Protein AF-A0A382R327-F1 (afdb_monomer)

Structure (mmCIF, N/CA/C/O backbone):
data_AF-A0A382R327-F1
#
_entry.id   AF-A0A382R327-F1
#
loop_
_atom_site.group_PDB
_atom_site.id
_atom_site.type_symbol
_atom_site.label_atom_id
_atom_site.label_alt_id
_atom_site.label_comp_id
_atom_site.label_asym_id
_atom_site.label_entity_id
_atom_site.label_seq_id
_atom_site.pdbx_PDB_ins_code
_atom_site.Cartn_x
_atom_site.Cartn_y
_atom_site.Cartn_z
_atom_site.occupancy
_atom_site.B_iso_or_equiv
_atom_site.auth_seq_id
_atom_site.auth_comp_id
_atom_site.auth_asym_id
_atom_site.auth_atom_id
_atom_site.pdbx_PDB_model_num
ATOM 1 N N . MET A 1 1 ? -14.453 21.446 19.925 1.00 55.72 1 MET A N 1
ATOM 2 C CA . MET A 1 1 ? -13.028 21.681 19.578 1.00 55.72 1 MET A CA 1
ATOM 3 C C . MET A 1 1 ? -12.232 20.405 19.260 1.00 55.72 1 MET A C 1
ATOM 5 O O . MET A 1 1 ? -11.684 20.340 18.170 1.00 55.72 1 MET A O 1
ATOM 9 N N . LYS A 1 2 ? -12.204 19.353 20.107 1.00 61.22 2 LYS A N 1
ATOM 10 C CA . LYS A 1 2 ? -11.412 18.115 19.845 1.00 61.22 2 LYS A CA 1
ATOM 11 C C . LYS A 1 2 ? -11.702 17.411 18.500 1.00 61.22 2 LYS A C 1
ATOM 13 O O . LYS A 1 2 ? -10.783 16.877 17.891 1.00 61.22 2 LYS A O 1
ATOM 18 N N . ARG A 1 3 ? -12.957 17.425 18.023 1.00 63.50 3 ARG A N 1
ATOM 19 C CA . ARG A 1 3 ? -13.344 16.839 16.719 1.00 63.50 3 ARG A CA 1
ATOM 20 C C . ARG A 1 3 ? -12.810 17.635 15.523 1.00 63.50 3 ARG A C 1
ATOM 22 O O . ARG A 1 3 ? -12.300 17.030 14.590 1.00 63.50 3 ARG A O 1
ATOM 29 N N . LEU A 1 4 ? -12.866 18.969 15.595 1.00 72.81 4 LEU A N 1
ATOM 30 C CA . LEU A 1 4 ? -12.334 19.864 14.559 1.00 72.81 4 LEU A CA 1
ATOM 31 C C . LEU A 1 4 ? -10.822 19.685 14.404 1.00 72.81 4 LEU A C 1
ATOM 33 O O . LEU A 1 4 ? -10.329 19.555 13.296 1.00 72.81 4 LEU A O 1
ATOM 37 N N . HIS A 1 5 ? -10.102 19.588 15.523 1.00 70.75 5 HIS A N 1
ATOM 38 C CA . HIS A 1 5 ? -8.654 19.380 15.517 1.00 70.75 5 HIS A CA 1
ATOM 39 C C . HIS A 1 5 ? -8.251 18.011 14.937 1.00 70.75 5 HIS A C 1
ATOM 41 O O . HIS A 1 5 ? -7.196 17.884 14.322 1.00 70.75 5 HIS A O 1
ATOM 47 N N . GLY A 1 6 ? -9.077 16.975 15.125 1.00 70.94 6 GLY A N 1
ATOM 48 C CA . GLY A 1 6 ? -8.864 15.665 14.501 1.00 70.94 6 GLY A CA 1
ATOM 49 C C . GLY A 1 6 ? -9.087 15.691 12.988 1.00 70.94 6 GLY A C 1
ATOM 50 O O . GLY A 1 6 ? -8.277 15.144 12.250 1.00 70.94 6 GLY A O 1
ATOM 51 N N . LEU A 1 7 ? -10.145 16.368 12.532 1.00 76.75 7 LEU A N 1
ATOM 52 C CA . LEU A 1 7 ? -10.432 16.561 11.107 1.00 76.75 7 LEU A CA 1
ATOM 53 C C . LEU A 1 7 ? -9.356 17.401 10.414 1.00 76.75 7 LEU A C 1
ATOM 55 O O . LEU A 1 7 ? -8.851 16.997 9.374 1.00 76.75 7 LEU A O 1
ATOM 59 N N . LEU A 1 8 ? -8.965 18.523 11.023 1.00 76.19 8 LEU A N 1
ATOM 60 C CA . LEU A 1 8 ? -7.893 19.381 10.521 1.00 76.19 8 LEU A CA 1
ATOM 61 C C . LEU A 1 8 ? -6.568 18.624 10.430 1.00 76.19 8 LEU A C 1
ATOM 63 O O . LEU A 1 8 ? -5.867 18.762 9.439 1.00 76.19 8 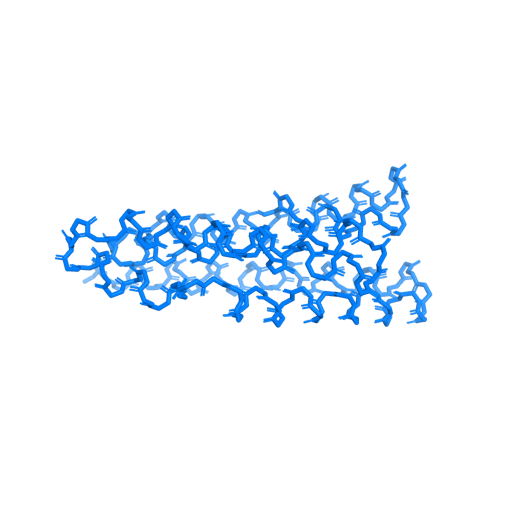LEU A O 1
ATOM 67 N N . SER A 1 9 ? -6.258 17.782 11.421 1.00 74.19 9 SER A N 1
ATOM 68 C CA . SER A 1 9 ? -5.051 16.950 11.408 1.00 74.19 9 SER A CA 1
ATOM 69 C C . SER A 1 9 ? -5.057 15.887 10.307 1.00 74.19 9 SER A C 1
ATOM 71 O O . SER A 1 9 ? -3.988 15.557 9.806 1.00 74.19 9 SER A O 1
ATOM 73 N N . ILE A 1 10 ? -6.218 15.324 9.953 1.00 79.00 10 ILE A N 1
ATOM 74 C CA . ILE A 1 10 ? -6.326 14.388 8.824 1.00 79.00 10 ILE A CA 1
ATOM 75 C C . ILE A 1 10 ? -6.186 15.152 7.510 1.00 79.00 10 ILE A C 1
ATOM 77 O O . ILE A 1 10 ? -5.391 14.757 6.667 1.00 79.00 10 ILE A O 1
ATOM 81 N N . GLY A 1 11 ? -6.921 16.256 7.355 1.00 80.50 11 GLY A N 1
ATOM 82 C CA . GLY A 1 11 ? -6.906 17.053 6.131 1.00 80.50 11 GLY A CA 1
ATOM 83 C C . GLY A 1 11 ? -5.525 17.624 5.816 1.00 80.50 11 GLY A C 1
ATOM 84 O O . GLY A 1 11 ? -5.063 17.512 4.687 1.00 80.50 11 GLY A O 1
ATOM 85 N N . SER A 1 12 ? -4.822 18.175 6.812 1.00 78.94 12 SER A N 1
ATOM 86 C CA . SER A 1 12 ? -3.466 18.696 6.609 1.00 78.94 12 SER A CA 1
ATOM 87 C C . SER A 1 12 ? -2.472 17.591 6.255 1.00 78.94 12 SER A C 1
ATOM 89 O O . SER A 1 12 ? -1.688 17.748 5.323 1.00 78.94 12 SER A O 1
ATOM 91 N N . SER A 1 13 ? -2.535 16.456 6.956 1.00 79.31 13 SER A N 1
ATOM 92 C CA . SER A 1 13 ? -1.710 15.280 6.674 1.00 79.31 13 SER A CA 1
ATOM 93 C C . SER A 1 13 ? -1.929 14.755 5.257 1.00 79.31 13 SER A C 1
ATOM 95 O O . SER A 1 13 ? -0.959 14.406 4.585 1.00 79.31 13 SER A O 1
ATOM 97 N N . ASP A 1 14 ? -3.177 14.724 4.796 1.00 84.00 14 ASP A N 1
ATOM 98 C CA . ASP A 1 14 ? -3.515 14.205 3.478 1.00 84.00 14 ASP A CA 1
ATOM 99 C C . ASP A 1 14 ? -3.073 15.151 2.356 1.00 84.00 14 ASP A C 1
ATOM 101 O O . ASP A 1 14 ? -2.492 14.693 1.375 1.00 84.00 14 ASP A O 1
ATOM 105 N N . ILE A 1 15 ? -3.243 16.469 2.522 1.00 87.94 15 ILE A N 1
ATOM 106 C CA . ILE A 1 15 ? -2.761 1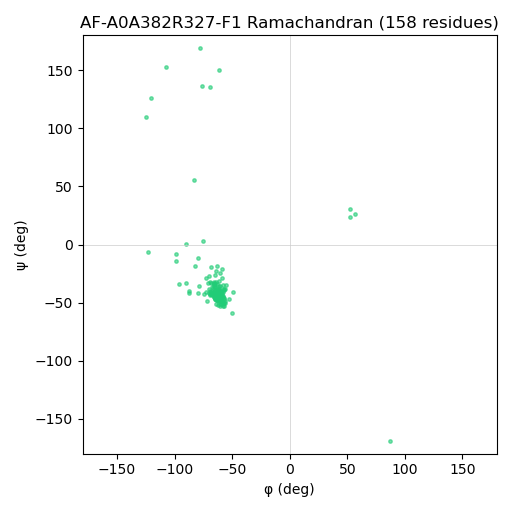7.472 1.557 1.00 87.94 15 ILE A CA 1
ATOM 107 C C . ILE A 1 15 ? -1.234 17.423 1.446 1.00 87.94 15 ILE A C 1
ATOM 109 O O . ILE A 1 15 ? -0.702 17.295 0.344 1.00 87.94 15 ILE A O 1
ATOM 113 N N . ILE A 1 16 ? -0.526 17.485 2.581 1.00 87.62 16 ILE A N 1
ATOM 114 C CA . ILE A 1 16 ? 0.943 17.473 2.599 1.00 87.62 16 ILE A CA 1
ATOM 115 C C . ILE A 1 16 ? 1.462 16.157 2.019 1.00 87.62 16 ILE A C 1
ATOM 117 O O . ILE A 1 16 ? 2.319 16.168 1.139 1.00 87.62 16 ILE A O 1
ATOM 121 N N . GLY A 1 17 ? 0.915 15.024 2.467 1.00 86.19 17 GLY A N 1
ATOM 122 C CA . GLY A 1 17 ? 1.315 13.714 1.967 1.00 86.19 17 GLY A CA 1
ATOM 123 C C . GLY A 1 17 ? 1.057 13.566 0.467 1.00 86.19 17 GLY A C 1
ATOM 124 O O . GLY A 1 17 ? 1.898 13.038 -0.249 1.00 86.19 17 GLY A O 1
ATOM 125 N N . THR A 1 18 ? -0.074 14.066 -0.035 1.00 87.69 18 THR A N 1
ATOM 126 C CA . THR A 1 18 ? -0.381 14.022 -1.472 1.00 87.69 18 THR A CA 1
ATOM 127 C C . THR A 1 18 ? 0.576 14.900 -2.273 1.00 87.69 18 THR A C 1
ATOM 129 O O . THR A 1 18 ? 1.016 14.480 -3.337 1.00 87.69 18 THR A O 1
ATOM 132 N N . GLY A 1 19 ? 0.973 16.066 -1.753 1.00 90.81 19 GLY A N 1
ATOM 133 C CA . GLY A 1 19 ? 2.015 16.898 -2.366 1.00 90.81 19 GLY A CA 1
ATOM 134 C C . GLY A 1 19 ? 3.376 16.194 -2.446 1.00 90.81 19 GLY A C 1
ATOM 135 O O . GLY A 1 19 ? 4.060 16.278 -3.469 1.00 90.81 19 GLY A O 1
ATOM 136 N N . ILE A 1 20 ? 3.737 15.434 -1.406 1.00 89.19 20 ILE A N 1
ATOM 137 C CA . ILE A 1 20 ? 4.952 14.605 -1.381 1.00 89.19 20 ILE A CA 1
ATOM 138 C C . ILE A 1 20 ? 4.874 13.504 -2.449 1.00 89.19 20 ILE A C 1
ATOM 140 O O . ILE A 1 20 ? 5.779 13.383 -3.275 1.00 89.19 20 ILE A O 1
ATOM 144 N N . SER A 1 21 ? 3.777 12.741 -2.491 1.00 88.12 21 SER A N 1
ATOM 145 C CA . SER A 1 21 ? 3.589 11.686 -3.495 1.00 88.12 21 SER A CA 1
ATOM 146 C C . SER A 1 21 ? 3.496 12.242 -4.923 1.00 88.12 21 SER A C 1
ATOM 148 O O . SER A 1 21 ? 3.988 11.616 -5.853 1.00 88.12 21 SER A O 1
ATOM 150 N N . ALA A 1 22 ? 2.913 13.426 -5.125 1.00 91.38 22 ALA A N 1
ATOM 151 C CA . ALA A 1 22 ? 2.862 14.071 -6.437 1.00 91.38 22 ALA A CA 1
ATOM 152 C C . ALA A 1 22 ? 4.262 14.467 -6.922 1.00 91.38 22 ALA A C 1
ATOM 154 O O . ALA A 1 22 ? 4.623 14.177 -8.061 1.00 91.38 22 ALA A O 1
ATOM 155 N N . THR A 1 23 ? 5.073 15.064 -6.042 1.00 91.56 23 THR A N 1
ATOM 156 C CA . THR A 1 23 ? 6.476 15.389 -6.345 1.00 91.56 23 THR A CA 1
ATOM 157 C C . THR A 1 23 ? 7.262 14.137 -6.727 1.00 91.56 23 THR A C 1
ATOM 159 O O . THR A 1 23 ? 8.024 14.172 -7.685 1.00 91.56 23 THR A O 1
ATOM 162 N N . PHE A 1 24 ? 7.038 13.019 -6.029 1.00 91.75 24 PHE A N 1
ATOM 163 C CA . PHE A 1 24 ? 7.640 11.729 -6.371 1.00 91.75 24 PHE A CA 1
ATOM 164 C C . PHE A 1 24 ? 7.315 11.286 -7.799 1.00 91.75 24 PHE A C 1
ATOM 166 O O . PHE A 1 24 ? 8.231 10.998 -8.564 1.00 91.75 24 PHE A O 1
ATOM 173 N N . TRP A 1 25 ? 6.032 11.253 -8.167 1.00 93.00 25 TRP A N 1
ATOM 174 C CA . TRP A 1 25 ? 5.620 10.810 -9.499 1.00 93.00 25 TRP A CA 1
ATOM 175 C C . TRP A 1 25 ? 6.157 11.722 -10.602 1.00 93.00 25 TRP A C 1
ATOM 177 O O . TRP A 1 25 ? 6.661 11.232 -11.609 1.00 93.00 25 TRP A O 1
ATOM 187 N N . LEU A 1 26 ? 6.126 13.041 -10.384 1.00 93.00 26 LEU A N 1
ATOM 188 C CA . LEU A 1 26 ? 6.692 14.015 -11.319 1.00 93.00 26 LEU A CA 1
ATOM 189 C C . LEU A 1 26 ? 8.206 13.857 -11.463 1.00 93.00 26 LEU A C 1
ATOM 191 O O . LEU A 1 26 ? 8.718 13.890 -12.576 1.00 93.00 26 LEU A O 1
ATOM 195 N N . PHE A 1 27 ? 8.920 13.651 -10.358 1.00 92.06 27 PHE A N 1
ATOM 196 C CA . PHE A 1 27 ? 10.355 13.392 -10.389 1.00 92.06 27 PHE A CA 1
ATOM 197 C C . PHE A 1 27 ? 10.667 12.098 -11.146 1.00 92.06 27 PHE A C 1
ATOM 199 O O . PHE A 1 27 ? 11.518 12.095 -12.032 1.00 92.06 27 PHE A O 1
ATOM 206 N N . LEU A 1 28 ? 9.932 11.018 -10.870 1.00 90.94 28 LEU A N 1
ATOM 207 C CA . LEU A 1 28 ? 10.109 9.747 -11.562 1.00 90.94 28 LEU A CA 1
ATOM 208 C C . LEU A 1 28 ? 9.868 9.888 -13.072 1.00 90.94 28 LEU A C 1
ATOM 210 O O . LEU A 1 28 ? 10.653 9.362 -13.854 1.00 90.94 28 LEU A O 1
ATOM 214 N N . ALA A 1 29 ? 8.865 10.668 -13.485 1.00 91.50 29 ALA A N 1
ATOM 215 C CA . ALA A 1 29 ? 8.582 10.951 -14.894 1.00 91.50 29 ALA A CA 1
ATOM 216 C C . ALA A 1 29 ? 9.741 11.653 -15.628 1.00 91.50 29 ALA A C 1
ATOM 218 O O . ALA A 1 29 ? 9.846 11.536 -16.843 1.00 91.50 29 ALA A O 1
ATOM 219 N N . THR A 1 30 ? 10.616 12.368 -14.911 1.00 92.12 30 THR A N 1
ATOM 220 C CA . THR A 1 30 ? 11.834 12.959 -15.501 1.00 92.12 30 THR A CA 1
ATOM 221 C C . THR A 1 30 ? 13.002 11.978 -15.609 1.00 92.12 30 THR A C 1
ATOM 223 O O . THR A 1 30 ? 13.940 12.241 -16.357 1.00 92.12 30 THR A O 1
ATOM 226 N N . LEU A 1 31 ? 12.966 10.871 -14.859 1.00 90.25 31 LEU A N 1
ATOM 227 C CA . LEU A 1 31 ? 14.056 9.896 -14.782 1.00 90.25 31 LEU A CA 1
ATOM 228 C C . LEU A 1 31 ? 13.879 8.704 -15.719 1.00 90.25 31 LEU A C 1
ATOM 230 O O . LEU A 1 31 ? 14.879 8.164 -16.188 1.00 90.25 31 LEU A O 1
ATOM 234 N N . ILE A 1 32 ? 12.640 8.262 -15.943 1.00 91.19 32 ILE A N 1
ATOM 235 C CA . ILE A 1 32 ? 12.352 7.061 -16.733 1.00 91.19 32 ILE A CA 1
ATOM 236 C C . ILE A 1 32 ? 11.750 7.404 -18.091 1.00 91.19 32 ILE A C 1
ATOM 238 O O . ILE A 1 32 ? 11.093 8.429 -18.260 1.00 91.19 32 ILE A O 1
ATOM 242 N N . GLU A 1 33 ? 11.971 6.524 -19.068 1.00 92.00 33 GLU A N 1
ATOM 243 C CA . GLU A 1 33 ? 11.427 6.698 -20.413 1.00 92.00 33 GLU A CA 1
ATOM 244 C C . GLU A 1 33 ? 9.886 6.716 -20.403 1.00 92.00 33 GLU A C 1
ATOM 246 O O . GLU A 1 33 ? 9.263 6.044 -19.573 1.00 92.00 33 GLU A O 1
ATOM 251 N N . 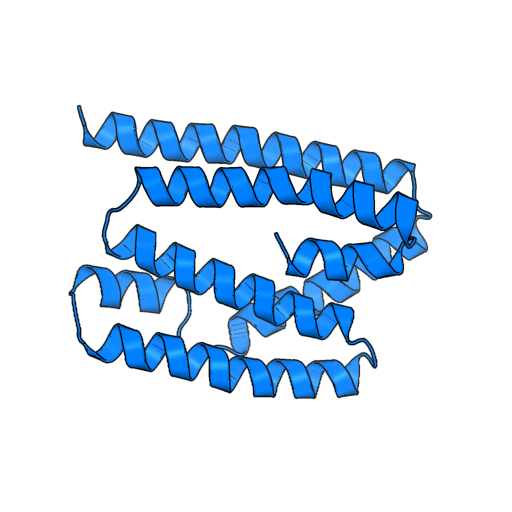PRO A 1 34 ? 9.238 7.436 -21.338 1.00 91.19 34 PRO A N 1
ATOM 252 C CA . PRO A 1 34 ? 7.779 7.538 -21.372 1.00 91.19 34 PRO A CA 1
ATOM 253 C C . PRO A 1 34 ? 7.051 6.189 -21.461 1.00 91.19 34 PRO A C 1
ATOM 255 O O . PRO A 1 34 ? 6.028 6.008 -20.800 1.00 91.19 34 PRO A O 1
ATOM 258 N N . ASP A 1 35 ? 7.578 5.237 -22.238 1.00 91.50 35 ASP A N 1
ATOM 259 C CA . ASP A 1 35 ? 6.992 3.896 -22.385 1.00 91.50 35 ASP A CA 1
ATOM 260 C C . ASP A 1 35 ? 7.044 3.111 -21.064 1.00 91.50 35 ASP A C 1
ATOM 262 O O . ASP A 1 35 ? 6.047 2.585 -20.571 1.00 91.50 35 ASP A O 1
ATOM 266 N N . ALA A 1 36 ? 8.203 3.144 -20.416 1.00 91.12 36 ALA A N 1
ATOM 267 C CA . ALA A 1 36 ? 8.431 2.600 -19.088 1.00 91.12 36 ALA A CA 1
ATOM 268 C C . ALA A 1 36 ? 7.501 3.197 -18.017 1.00 91.12 36 ALA A C 1
ATOM 270 O O . ALA A 1 36 ? 6.899 2.463 -17.227 1.00 91.12 36 ALA A O 1
ATOM 271 N N . TYR A 1 37 ? 7.346 4.525 -18.006 1.00 92.06 37 TYR A N 1
ATOM 272 C CA . TYR A 1 37 ? 6.420 5.213 -17.107 1.00 92.06 37 TYR A CA 1
ATOM 273 C C . TYR A 1 37 ? 4.972 4.773 -17.358 1.00 92.06 37 TYR A C 1
ATOM 275 O O . TYR A 1 37 ? 4.243 4.472 -16.413 1.00 92.06 37 TYR A O 1
ATOM 283 N N . GLY A 1 38 ? 4.563 4.663 -18.626 1.00 92.56 38 GLY A N 1
ATOM 284 C CA . GLY A 1 38 ? 3.245 4.155 -19.009 1.00 92.56 38 GLY A CA 1
ATOM 285 C C . GLY A 1 38 ? 3.000 2.726 -18.519 1.00 92.56 38 GLY A C 1
ATOM 286 O O . GLY A 1 38 ? 1.974 2.454 -17.890 1.00 92.56 38 GLY A O 1
ATOM 287 N N . ASN A 1 39 ? 3.971 1.834 -18.721 1.00 92.44 39 ASN A N 1
ATOM 288 C CA . ASN A 1 39 ? 3.904 0.442 -18.277 1.00 92.44 39 ASN A CA 1
ATOM 289 C C . ASN A 1 39 ? 3.789 0.324 -16.750 1.00 92.44 39 ASN A C 1
ATOM 291 O O . ASN A 1 39 ? 3.002 -0.482 -16.251 1.00 92.44 39 ASN A O 1
ATOM 295 N N . LEU A 1 40 ? 4.499 1.164 -15.993 1.00 94.25 40 LEU A N 1
ATOM 296 C CA . LEU A 1 40 ? 4.384 1.205 -14.535 1.00 94.25 40 LEU A CA 1
ATOM 297 C C . LEU A 1 40 ? 2.940 1.494 -14.091 1.00 94.25 40 LEU A C 1
ATOM 299 O O . LEU A 1 40 ? 2.376 0.760 -13.278 1.00 94.25 40 LEU A O 1
ATOM 303 N N . PHE A 1 41 ? 2.312 2.529 -14.656 1.00 94.12 41 PHE A N 1
ATOM 304 C CA . PHE A 1 41 ? 0.925 2.886 -14.339 1.00 94.12 41 PHE A CA 1
ATOM 305 C C . PHE A 1 41 ? -0.089 1.860 -14.843 1.00 94.12 41 PHE A C 1
ATOM 307 O O . PHE A 1 41 ? -1.096 1.624 -14.170 1.00 94.12 41 PHE A O 1
ATOM 314 N N . TYR A 1 42 ? 0.179 1.208 -15.973 1.00 95.44 42 TYR A N 1
ATOM 315 C CA . TYR A 1 42 ? -0.626 0.094 -16.465 1.00 95.44 42 TYR A CA 1
ATOM 316 C C . TYR A 1 42 ? -0.682 -1.044 -15.435 1.00 95.44 42 TYR A C 1
ATOM 318 O O . TYR A 1 42 ? -1.766 -1.456 -15.012 1.00 95.44 42 TYR A O 1
ATOM 326 N N . PHE A 1 43 ? 0.473 -1.488 -14.940 1.00 95.56 43 PHE A N 1
ATOM 327 C CA . PHE A 1 43 ? 0.538 -2.553 -13.942 1.00 95.56 43 PHE A CA 1
ATOM 328 C C . PHE A 1 43 ? -0.030 -2.139 -12.578 1.00 95.56 43 PHE A C 1
ATOM 330 O O . PHE A 1 43 ? -0.764 -2.916 -11.962 1.00 95.56 43 PHE A O 1
ATOM 337 N N . MET A 1 44 ? 0.226 -0.905 -12.126 1.00 95.25 44 MET A N 1
ATOM 338 C CA . MET A 1 44 ? -0.406 -0.372 -10.911 1.00 95.25 44 MET A CA 1
ATOM 339 C C . MET A 1 44 ? -1.931 -0.327 -11.026 1.00 95.25 44 MET A C 1
ATOM 341 O O . MET A 1 44 ? -2.622 -0.585 -10.044 1.00 95.25 44 MET A O 1
ATOM 345 N N . SER A 1 45 ? -2.470 -0.042 -12.213 1.00 96.62 45 SER A N 1
ATOM 346 C CA . SER A 1 45 ? -3.918 -0.014 -12.445 1.00 96.62 45 SER A CA 1
ATOM 347 C C . SER A 1 45 ? -4.534 -1.409 -12.334 1.00 96.62 45 SER A C 1
ATOM 349 O O . SER A 1 45 ? -5.569 -1.568 -11.688 1.00 96.62 45 SER A O 1
ATOM 351 N N . ILE A 1 46 ? -3.876 -2.437 -12.885 1.00 96.44 46 ILE A N 1
ATOM 352 C CA . ILE A 1 46 ? -4.294 -3.841 -12.723 1.00 96.44 46 ILE A CA 1
ATOM 353 C C . ILE A 1 46 ? -4.288 -4.233 -11.241 1.00 96.44 46 ILE A C 1
ATOM 355 O O . ILE A 1 46 ? -5.268 -4.795 -10.739 1.00 96.44 46 ILE A O 1
ATOM 359 N N . ALA A 1 47 ? -3.208 -3.906 -10.524 1.00 96.94 47 ALA A N 1
ATOM 360 C CA . ALA A 1 47 ? -3.102 -4.184 -9.096 1.00 96.94 47 ALA A CA 1
ATOM 361 C C . ALA A 1 47 ? -4.179 -3.439 -8.288 1.00 96.94 47 ALA A C 1
ATOM 363 O O . ALA A 1 47 ? -4.838 -4.027 -7.431 1.00 96.94 47 ALA A O 1
ATOM 364 N N . GLY A 1 48 ? -4.412 -2.164 -8.606 1.00 96.38 48 GLY A N 1
ATOM 365 C CA . GLY A 1 48 ? -5.427 -1.318 -7.988 1.00 96.38 48 GLY A CA 1
ATOM 366 C C . GLY A 1 48 ? -6.834 -1.883 -8.159 1.00 96.38 48 GLY A C 1
ATOM 367 O O . GLY A 1 48 ? -7.537 -2.082 -7.169 1.00 96.38 48 GLY A O 1
ATOM 368 N N . LEU A 1 49 ? -7.227 -2.227 -9.388 1.00 97.00 49 LEU A N 1
ATOM 369 C CA . LEU A 1 49 ? -8.529 -2.841 -9.662 1.00 97.00 49 LEU A CA 1
ATOM 370 C C . LEU A 1 49 ? -8.695 -4.166 -8.918 1.00 97.00 49 LEU A C 1
ATOM 372 O O . LEU A 1 49 ? -9.714 -4.392 -8.263 1.00 97.00 49 LEU A O 1
ATOM 376 N N . THR A 1 50 ? -7.669 -5.014 -8.955 1.00 96.62 50 THR A N 1
ATOM 377 C CA . THR A 1 50 ? -7.716 -6.305 -8.265 1.00 96.62 50 THR A CA 1
ATOM 378 C C . THR A 1 50 ? -7.842 -6.116 -6.757 1.00 96.62 50 THR A C 1
ATOM 380 O O . THR A 1 50 ? -8.656 -6.790 -6.141 1.00 96.62 50 THR A O 1
ATOM 383 N N . SER A 1 51 ? -7.146 -5.139 -6.167 1.00 96.50 51 SER A N 1
ATOM 384 C CA . SER A 1 51 ? -7.228 -4.839 -4.729 1.00 96.50 51 SER A CA 1
ATOM 385 C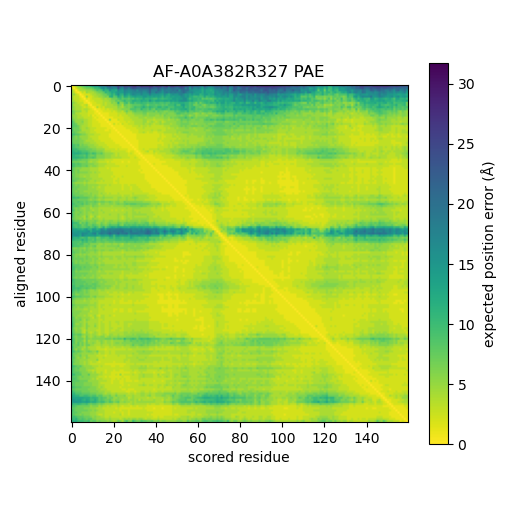 C . SER A 1 51 ? -8.613 -4.374 -4.257 1.00 96.50 51 SER A C 1
ATOM 387 O O . SER A 1 51 ? -8.908 -4.429 -3.064 1.00 96.50 51 SER A O 1
ATOM 389 N N . ILE A 1 52 ? -9.472 -3.921 -5.175 1.00 95.12 52 ILE A N 1
ATOM 390 C CA . ILE A 1 52 ? -10.858 -3.540 -4.883 1.00 95.12 52 ILE A CA 1
ATOM 391 C C . ILE A 1 52 ? -11.787 -4.755 -4.977 1.00 95.12 52 ILE A C 1
ATOM 393 O O . ILE A 1 52 ? -12.693 -4.889 -4.156 1.00 95.12 52 ILE A O 1
ATOM 397 N N . VAL A 1 53 ? -11.571 -5.626 -5.968 1.00 95.31 53 VAL A N 1
ATOM 398 C CA . VAL A 1 53 ? -12.475 -6.743 -6.297 1.00 95.31 53 VAL A CA 1
ATOM 399 C C . VAL A 1 53 ? -12.132 -8.028 -5.540 1.00 95.31 53 VAL A C 1
ATOM 401 O O . VAL A 1 53 ? -13.029 -8.798 -5.207 1.00 95.31 53 VAL A O 1
ATOM 404 N N . SER A 1 54 ? -10.853 -8.281 -5.260 1.00 95.56 54 SER A N 1
ATOM 405 C CA . SER A 1 54 ? -10.404 -9.520 -4.623 1.00 95.56 54 SER A CA 1
ATOM 406 C C . SER A 1 54 ? -10.805 -9.684 -3.153 1.00 95.56 54 SER A C 1
ATOM 408 O O . SER A 1 54 ? -11.137 -10.812 -2.782 1.00 95.56 54 SER A O 1
ATOM 410 N N . PRO A 1 55 ? -10.769 -8.654 -2.280 1.00 96.75 55 PRO A N 1
ATOM 411 C CA . PRO A 1 55 ? -11.098 -8.857 -0.878 1.00 96.75 55 PRO A CA 1
ATOM 412 C C . PRO A 1 55 ? -12.611 -8.979 -0.671 1.00 96.75 55 PRO A C 1
ATOM 414 O O . PRO A 1 55 ? -13.395 -8.163 -1.148 1.00 96.75 55 PRO A O 1
ATOM 417 N N . ILE A 1 56 ? -13.018 -9.946 0.1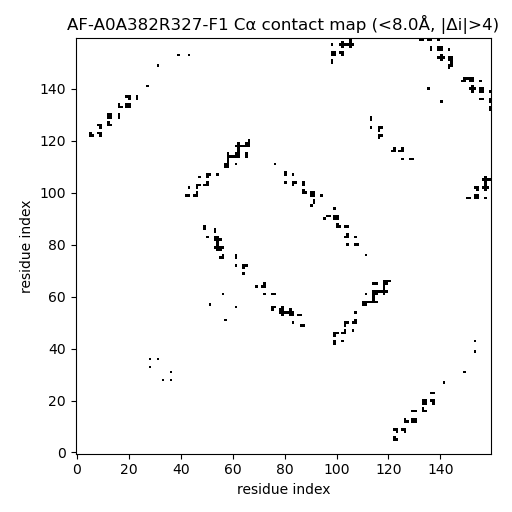52 1.00 93.62 56 ILE A N 1
ATOM 418 C CA . ILE A 1 56 ? -14.423 -10.127 0.563 1.00 93.62 56 ILE A CA 1
ATOM 419 C C . ILE A 1 56 ? -15.001 -8.880 1.258 1.00 93.62 56 ILE A C 1
ATOM 421 O O . ILE A 1 56 ? -16.187 -8.580 1.117 1.00 93.62 56 ILE A O 1
ATOM 425 N N . ALA A 1 57 ? -14.190 -8.151 2.026 1.00 92.31 57 ALA A N 1
ATOM 426 C CA . ALA A 1 57 ? -14.586 -6.914 2.682 1.00 92.31 57 ALA A CA 1
ATOM 427 C C . ALA A 1 57 ? -13.710 -5.750 2.219 1.00 92.31 57 ALA A C 1
ATOM 429 O O . ALA A 1 57 ? -12.490 -5.768 2.352 1.00 92.31 57 ALA A O 1
ATOM 430 N N . THR A 1 58 ? -14.354 -4.687 1.745 1.00 93.44 58 THR A N 1
ATOM 431 C CA . THR A 1 58 ? -13.671 -3.436 1.406 1.00 93.44 58 THR A CA 1
ATOM 432 C C . THR A 1 58 ? -13.356 -2.618 2.661 1.00 93.44 58 THR A C 1
ATOM 434 O O . THR A 1 58 ? -13.892 -2.860 3.751 1.00 93.44 58 THR A O 1
ATOM 437 N N . GLN A 1 59 ? -12.541 -1.571 2.503 1.00 93.94 59 GLN A N 1
ATOM 438 C CA . GLN A 1 59 ? -12.277 -0.584 3.556 1.00 93.94 59 GLN A CA 1
ATOM 439 C C . GLN A 1 59 ? -13.568 -0.055 4.204 1.00 93.94 59 GLN A C 1
ATOM 441 O O . GLN A 1 59 ? -13.633 0.094 5.428 1.00 93.94 59 GLN A O 1
ATOM 446 N N . PHE A 1 60 ? -14.616 0.201 3.413 1.00 93.19 60 PHE A N 1
ATOM 447 C CA . PHE A 1 60 ? -15.895 0.706 3.917 1.00 93.19 60 PHE A CA 1
ATOM 448 C C . PHE A 1 60 ? -16.623 -0.322 4.783 1.00 93.19 60 PHE A C 1
ATOM 450 O O . PHE A 1 60 ? -17.089 0.018 5.873 1.00 93.19 60 PHE A O 1
ATOM 457 N N . VAL A 1 61 ? -16.657 -1.587 4.352 1.00 92.69 61 VAL A N 1
ATOM 458 C CA . VAL A 1 61 ? -17.247 -2.684 5.134 1.00 92.69 61 VAL A CA 1
ATOM 459 C C . VAL A 1 61 ? -16.533 -2.801 6.479 1.00 92.69 61 VAL A C 1
ATOM 461 O O . VAL A 1 61 ? -17.175 -2.759 7.530 1.00 92.69 61 VAL A O 1
ATOM 464 N N . ILE A 1 62 ? -15.198 -2.842 6.478 1.00 93.00 62 ILE A N 1
ATOM 465 C CA . ILE A 1 62 ? -14.419 -2.910 7.719 1.00 93.00 62 ILE A CA 1
ATOM 466 C C . ILE A 1 62 ? -14.656 -1.684 8.606 1.00 93.00 62 ILE A C 1
ATOM 468 O O . ILE A 1 62 ? -14.763 -1.838 9.824 1.00 93.00 62 ILE A O 1
ATOM 472 N N . THR A 1 63 ? -14.798 -0.487 8.034 1.00 92.69 63 THR A N 1
ATOM 473 C CA . THR A 1 63 ? -15.085 0.743 8.792 1.00 92.69 63 THR A CA 1
ATOM 474 C C . THR A 1 63 ? -16.411 0.637 9.549 1.00 92.69 63 THR A C 1
ATOM 476 O O . THR A 1 63 ? -16.457 0.888 10.756 1.00 92.69 63 THR A O 1
ATOM 479 N N . VAL A 1 64 ? -17.482 0.201 8.878 1.00 91.62 64 VAL A N 1
ATOM 480 C CA . VAL A 1 64 ? -18.819 0.057 9.480 1.00 91.62 64 VAL A CA 1
ATOM 481 C C . VAL A 1 64 ? -18.825 -1.013 10.575 1.00 91.62 64 VAL A C 1
ATOM 483 O O . VAL A 1 64 ? -19.318 -0.769 11.680 1.00 91.62 64 VAL A O 1
ATOM 486 N N . TYR A 1 65 ? -18.239 -2.182 10.306 1.00 89.31 65 TYR A N 1
ATOM 487 C CA . TYR A 1 65 ? -18.198 -3.287 11.270 1.00 89.31 65 TYR A CA 1
ATOM 488 C C . TYR A 1 65 ? -17.290 -2.983 12.468 1.00 89.31 65 TYR A C 1
ATOM 490 O O . TYR A 1 65 ? -17.587 -3.393 13.592 1.00 89.31 65 TYR A O 1
ATOM 498 N N . SER A 1 66 ? -16.222 -2.209 12.262 1.00 87.44 66 SER A N 1
ATOM 499 C CA . SER A 1 66 ? -15.344 -1.752 13.343 1.00 87.44 66 SER A CA 1
ATOM 500 C C . SER A 1 66 ? -16.024 -0.728 14.247 1.00 87.44 66 SER A C 1
ATOM 502 O O . SER A 1 66 ? -15.864 -0.805 15.463 1.00 87.44 66 SER A O 1
ATOM 504 N N . ALA A 1 67 ? -16.833 0.175 13.686 1.00 87.31 67 ALA A N 1
ATOM 505 C CA . ALA A 1 67 ? -17.591 1.153 14.466 1.00 87.31 67 ALA A CA 1
ATOM 506 C C . ALA A 1 67 ? -18.638 0.502 15.381 1.00 87.31 67 ALA A C 1
ATOM 508 O O . ALA A 1 67 ? -18.897 1.003 16.474 1.00 87.31 67 ALA A O 1
ATOM 509 N N . ARG A 1 68 ? -19.214 -0.627 14.953 1.00 83.56 68 ARG A N 1
ATOM 510 C CA . ARG A 1 68 ? -20.220 -1.385 15.713 1.00 83.56 68 ARG A CA 1
ATOM 511 C C . ARG A 1 68 ? -19.633 -2.454 16.647 1.00 83.56 68 ARG A C 1
ATOM 513 O O . ARG A 1 68 ? -20.394 -3.127 17.327 1.00 83.56 68 ARG A O 1
ATOM 520 N N . GLN A 1 69 ? -18.303 -2.604 16.695 1.00 77.00 69 GLN A N 1
ATOM 521 C CA . GLN A 1 69 ? -17.588 -3.601 17.513 1.00 77.00 69 GLN A CA 1
ATOM 522 C C . GLN A 1 69 ? -18.072 -5.049 17.320 1.00 77.00 69 GLN A C 1
ATOM 524 O O . GLN A 1 69 ? -17.983 -5.871 18.231 1.00 77.00 69 GLN A O 1
ATOM 529 N N . TYR A 1 70 ? -18.550 -5.395 16.123 1.00 79.00 70 TYR A N 1
ATOM 530 C CA . TYR A 1 70 ? -18.941 -6.772 15.839 1.00 79.00 70 TYR A CA 1
ATOM 531 C C . TYR A 1 70 ? -17.713 -7.688 15.795 1.00 79.00 70 TYR A C 1
ATOM 533 O O . TYR A 1 70 ? -16.709 -7.382 15.146 1.00 79.00 70 TYR A O 1
ATOM 541 N N . THR A 1 71 ? -17.818 -8.856 16.427 1.00 77.06 71 THR A N 1
ATOM 542 C CA . THR A 1 71 ? -16.787 -9.910 16.422 1.00 77.06 71 THR A CA 1
ATOM 543 C C . THR A 1 71 ? -16.461 -10.407 15.010 1.00 77.06 71 THR A C 1
ATOM 545 O O . THR A 1 71 ? -15.309 -10.730 14.724 1.00 77.06 71 THR A O 1
ATOM 548 N N . VAL A 1 72 ? -17.437 -10.348 14.095 1.00 80.50 72 VAL A N 1
ATOM 549 C CA . VAL A 1 72 ? -17.318 -10.730 12.674 1.00 80.50 72 VAL A CA 1
ATOM 550 C C . VAL A 1 72 ? -16.241 -9.931 11.919 1.00 80.50 72 VAL A C 1
ATOM 552 O O . VAL A 1 72 ? -15.717 -10.405 10.915 1.00 80.50 72 VAL A O 1
ATOM 555 N N . ARG A 1 73 ? -15.833 -8.752 12.413 1.00 83.56 73 ARG A N 1
ATOM 556 C CA . ARG A 1 73 ? -14.765 -7.931 11.812 1.00 83.56 73 ARG A CA 1
ATOM 557 C C . ARG A 1 73 ? -13.471 -8.716 11.594 1.00 83.56 73 ARG A C 1
ATOM 559 O O . ARG A 1 73 ? -12.869 -8.599 10.531 1.00 83.56 73 ARG A O 1
ATOM 566 N N . THR A 1 74 ? -13.018 -9.463 12.601 1.00 83.38 74 THR A N 1
ATOM 567 C CA . THR A 1 74 ? -11.748 -10.202 12.514 1.00 83.38 74 THR A CA 1
ATOM 568 C C . THR A 1 74 ? -11.846 -11.296 11.455 1.00 83.38 74 THR A C 1
ATOM 570 O O . THR A 1 74 ? -10.941 -11.440 10.642 1.00 83.38 74 THR A O 1
ATOM 573 N N . THR A 1 75 ? -12.985 -11.988 11.392 1.00 89.56 75 THR A N 1
ATOM 574 C CA . THR A 1 75 ? -13.267 -12.994 10.364 1.00 89.56 75 THR A CA 1
ATOM 575 C C . THR A 1 75 ? -13.271 -12.383 8.965 1.00 89.56 75 THR A C 1
ATOM 577 O O . THR A 1 75 ? -12.610 -12.908 8.077 1.00 89.56 75 THR A O 1
ATOM 580 N N . LEU A 1 76 ? -13.949 -11.245 8.767 1.00 90.25 76 LEU A N 1
ATOM 581 C CA . LEU A 1 76 ? -13.975 -10.540 7.480 1.00 90.25 76 LEU A CA 1
ATOM 582 C C . LEU A 1 76 ? -12.585 -10.069 7.051 1.00 90.25 76 LEU A C 1
ATOM 584 O O . LEU A 1 76 ? -12.246 -10.179 5.876 1.00 90.25 76 LEU A O 1
ATOM 588 N N . TYR A 1 77 ? -11.769 -9.584 7.990 1.00 90.00 77 TYR A N 1
ATOM 589 C CA . TYR A 1 77 ? -10.385 -9.203 7.719 1.00 90.00 77 TYR A CA 1
ATOM 590 C C . TYR A 1 77 ? -9.577 -10.403 7.209 1.00 90.00 77 TYR A C 1
ATOM 592 O O . TYR A 1 77 ? -8.979 -10.338 6.138 1.00 90.00 77 TYR A O 1
ATOM 600 N N . THR A 1 78 ? -9.598 -11.522 7.938 1.00 91.38 78 THR A N 1
ATOM 601 C CA . THR A 1 78 ? -8.845 -12.728 7.568 1.00 91.38 78 THR A CA 1
ATOM 602 C C . THR A 1 78 ? -9.327 -13.316 6.244 1.00 91.38 78 THR A C 1
ATOM 604 O O . THR A 1 78 ? -8.512 -13.625 5.380 1.00 91.38 78 THR A O 1
ATOM 607 N N . LEU A 1 79 ? -10.643 -13.408 6.039 1.00 94.00 79 LEU A N 1
ATOM 608 C CA . LEU A 1 79 ? -11.223 -13.874 4.779 1.00 94.00 79 LEU A CA 1
ATOM 609 C C . LEU A 1 79 ? -10.853 -12.964 3.600 1.00 94.00 79 LEU A C 1
ATOM 611 O O . LEU A 1 79 ? -10.605 -13.458 2.503 1.00 94.00 79 LEU A O 1
ATOM 615 N N . SER A 1 80 ? -10.761 -11.651 3.816 1.00 95.50 80 SER A N 1
ATOM 616 C CA . SER A 1 80 ? -10.332 -10.700 2.781 1.00 95.50 80 SER A CA 1
ATOM 617 C C . SER A 1 80 ? -8.883 -10.916 2.362 1.00 95.50 80 SER A C 1
ATOM 619 O O . SER A 1 80 ? -8.582 -10.880 1.174 1.00 95.50 80 SER A O 1
ATOM 621 N N . ILE A 1 81 ? -7.992 -11.205 3.311 1.00 95.56 81 ILE A N 1
ATOM 622 C CA . ILE A 1 81 ? -6.602 -11.556 2.998 1.00 95.56 81 ILE A CA 1
ATOM 623 C C . ILE A 1 81 ? -6.537 -12.887 2.234 1.00 95.56 81 ILE A C 1
ATOM 625 O O . ILE A 1 81 ? -5.877 -12.961 1.204 1.00 95.56 81 ILE A O 1
ATOM 629 N N . ILE A 1 82 ? -7.272 -13.916 2.673 1.00 95.88 82 ILE A N 1
ATOM 630 C CA . ILE A 1 82 ? -7.297 -15.232 2.005 1.00 95.88 82 ILE A CA 1
ATOM 631 C C . ILE A 1 82 ? -7.842 -15.128 0.572 1.00 95.88 82 ILE A C 1
ATOM 633 O O . ILE A 1 82 ? -7.238 -15.650 -0.359 1.00 95.88 82 ILE A O 1
ATOM 637 N N . SER A 1 83 ? -8.961 -14.430 0.375 1.00 96.19 83 SER A N 1
ATOM 638 C CA . SER A 1 83 ? -9.526 -14.194 -0.966 1.00 96.19 83 SER A CA 1
ATOM 639 C C . SER A 1 83 ? -8.596 -13.365 -1.851 1.00 96.19 83 SER A C 1
ATOM 641 O O . SER A 1 83 ? -8.475 -13.631 -3.045 1.00 96.19 83 SER A O 1
ATOM 643 N N . THR A 1 84 ? -7.854 -12.427 -1.262 1.00 97.00 84 THR A N 1
ATOM 644 C CA . THR A 1 84 ? -6.836 -11.661 -1.986 1.00 97.00 84 THR A CA 1
ATOM 645 C C . THR A 1 84 ? -5.693 -12.538 -2.474 1.00 97.00 84 THR A C 1
ATOM 647 O O . THR A 1 84 ? -5.265 -12.340 -3.604 1.00 97.00 84 THR A O 1
ATOM 650 N N . PHE A 1 85 ? -5.258 -13.555 -1.721 1.00 96.62 85 PHE A N 1
ATOM 651 C CA . PHE A 1 85 ? -4.267 -14.512 -2.229 1.00 96.62 85 PHE A CA 1
ATOM 652 C C . PHE A 1 85 ? -4.728 -15.197 -3.521 1.00 96.62 85 PHE A C 1
ATOM 654 O O . PHE A 1 85 ? -3.928 -15.350 -4.436 1.00 96.62 85 PHE A O 1
ATOM 661 N N . ILE A 1 86 ? -6.018 -15.529 -3.644 1.00 96.25 86 ILE A N 1
ATOM 662 C CA . ILE A 1 86 ? -6.575 -16.087 -4.886 1.00 96.25 86 ILE A CA 1
ATOM 663 C C . ILE A 1 86 ? -6.467 -15.059 -6.022 1.00 96.25 86 ILE A C 1
ATOM 665 O O . ILE A 1 86 ? -5.977 -15.386 -7.102 1.00 96.25 86 ILE A O 1
ATOM 669 N N . GLY A 1 87 ? -6.869 -13.808 -5.772 1.00 95.56 87 GLY A N 1
ATOM 670 C CA . GLY A 1 87 ? -6.747 -12.718 -6.747 1.00 95.56 87 GLY A CA 1
ATOM 671 C C . GLY A 1 87 ? -5.302 -12.475 -7.191 1.00 95.56 87 GLY A C 1
ATOM 672 O O . GLY A 1 87 ? -5.034 -12.362 -8.385 1.00 95.56 87 GLY A O 1
ATOM 673 N N . MET A 1 88 ? -4.356 -12.482 -6.250 1.00 96.44 88 MET A N 1
ATOM 674 C CA . MET A 1 88 ? -2.923 -12.376 -6.529 1.00 96.44 88 MET A CA 1
ATOM 675 C C . MET A 1 88 ? -2.436 -13.521 -7.414 1.00 96.44 88 MET A C 1
ATOM 677 O O . MET A 1 88 ? -1.724 -13.274 -8.379 1.00 96.44 88 MET A O 1
ATOM 681 N N . THR A 1 89 ? -2.827 -14.764 -7.118 1.00 96.44 89 THR A N 1
ATOM 682 C CA . THR A 1 89 ? -2.447 -15.924 -7.933 1.00 96.44 89 THR A CA 1
ATOM 683 C C . THR A 1 89 ? -2.974 -15.798 -9.360 1.00 96.44 89 THR A C 1
ATOM 685 O O . THR A 1 89 ? -2.226 -16.036 -10.304 1.00 96.44 89 THR A O 1
ATOM 688 N N . VAL A 1 90 ? -4.227 -15.372 -9.539 1.00 96.62 90 VAL A N 1
ATOM 689 C CA . VAL A 1 90 ? -4.800 -15.144 -10.875 1.00 96.62 90 VAL A CA 1
ATOM 690 C C . VAL A 1 90 ? -4.014 -14.067 -11.628 1.00 96.62 90 VAL A C 1
ATOM 692 O O . VAL A 1 90 ? -3.608 -14.294 -12.766 1.00 96.62 90 VAL A O 1
ATOM 695 N N . ILE A 1 91 ? -3.738 -12.922 -10.997 1.00 96.94 91 ILE A N 1
ATOM 696 C CA . ILE A 1 91 ? -2.991 -11.831 -11.641 1.00 96.94 91 ILE A CA 1
ATOM 697 C C . ILE A 1 91 ? -1.543 -12.213 -11.943 1.00 96.94 91 ILE A C 1
ATOM 699 O O . ILE A 1 91 ? -1.020 -11.808 -12.983 1.00 96.94 91 ILE A O 1
ATOM 703 N N . TYR A 1 92 ? -0.912 -13.030 -11.103 1.00 96.50 92 TYR A N 1
ATOM 704 C CA . TYR A 1 92 ? 0.417 -13.560 -11.381 1.00 96.50 92 TYR A CA 1
ATOM 705 C C . TYR A 1 92 ? 0.439 -14.356 -12.689 1.00 96.50 92 TYR A C 1
ATOM 707 O O . TYR A 1 92 ? 1.320 -14.137 -13.516 1.00 96.50 92 TYR A O 1
ATOM 715 N N . PHE A 1 93 ? -0.550 -15.222 -12.926 1.00 96.06 93 PHE A N 1
ATOM 716 C CA . PHE A 1 93 ? -0.632 -15.987 -14.174 1.00 96.06 93 PHE A CA 1
ATOM 717 C C . PHE A 1 93 ? -0.972 -15.131 -15.398 1.00 96.06 93 PHE A C 1
ATOM 719 O O . PHE A 1 93 ? -0.586 -15.491 -16.502 1.00 96.06 93 PHE A O 1
ATOM 726 N N . VAL A 1 94 ? -1.667 -14.004 -15.218 1.00 94.94 94 VAL A N 1
ATOM 727 C CA . VAL A 1 94 ? -2.012 -13.088 -16.320 1.00 94.94 94 VAL A CA 1
ATOM 728 C C . VAL A 1 94 ? -0.839 -12.187 -16.698 1.00 94.94 94 VAL A C 1
ATOM 730 O O . VAL A 1 94 ? -0.604 -11.929 -17.873 1.00 94.94 94 VAL A O 1
ATOM 733 N N . THR A 1 95 ? -0.114 -11.675 -15.705 1.00 93.88 95 THR A N 1
ATOM 734 C CA . THR A 1 95 ? 0.942 -10.676 -15.920 1.00 93.88 95 THR A CA 1
ATOM 735 C C . THR A 1 95 ? 2.343 -11.283 -15.956 1.00 93.88 95 THR A C 1
ATOM 737 O O . THR A 1 95 ? 3.276 -10.600 -16.364 1.00 93.88 95 THR A O 1
ATOM 740 N N . HIS A 1 96 ? 2.508 -12.536 -15.513 1.00 93.19 96 HIS A N 1
ATOM 741 C CA . HIS A 1 96 ? 3.797 -13.196 -15.256 1.00 93.19 96 HIS A CA 1
ATOM 742 C C . HIS A 1 96 ? 4.736 -12.387 -14.347 1.00 93.19 96 HIS A C 1
ATOM 744 O O . HIS A 1 96 ? 5.955 -12.560 -14.361 1.00 93.19 96 HIS A O 1
ATOM 750 N N . ARG A 1 97 ? 4.155 -11.506 -13.529 1.00 92.44 97 ARG A N 1
ATOM 751 C CA . ARG A 1 97 ? 4.855 -10.497 -12.743 1.00 92.44 97 ARG A CA 1
ATOM 752 C C . ARG A 1 97 ? 4.499 -10.626 -11.266 1.00 92.44 97 ARG A C 1
ATOM 754 O O . ARG A 1 97 ? 3.371 -10.374 -10.827 1.00 92.44 97 ARG A O 1
ATOM 761 N N . ILE A 1 98 ? 5.475 -11.083 -10.482 1.00 93.38 98 ILE A N 1
ATOM 762 C CA . ILE A 1 98 ? 5.300 -11.309 -9.041 1.00 93.38 98 ILE A CA 1
ATOM 763 C C . ILE A 1 98 ? 5.188 -9.995 -8.262 1.00 93.38 98 ILE A C 1
ATOM 765 O O . ILE A 1 98 ? 4.437 -9.90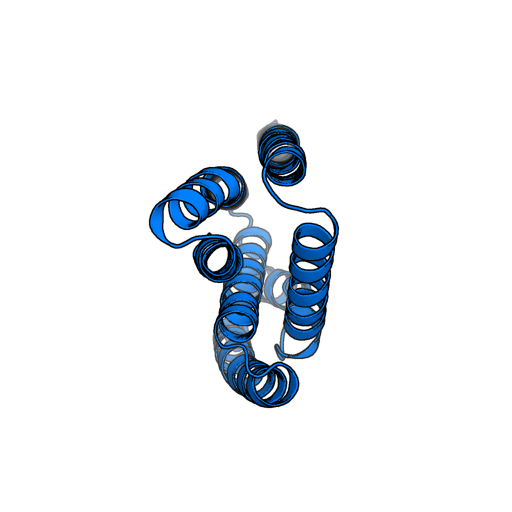9 -7.297 1.00 93.38 98 ILE A O 1
ATOM 769 N N . ASP A 1 99 ? 5.875 -8.958 -8.719 1.00 93.88 99 ASP A N 1
ATOM 770 C CA . ASP A 1 99 ? 5.856 -7.599 -8.187 1.00 93.88 99 ASP A CA 1
ATOM 771 C C . ASP A 1 99 ? 4.459 -6.962 -8.249 1.00 93.88 99 ASP A C 1
ATOM 773 O O . ASP A 1 99 ? 3.983 -6.425 -7.250 1.00 93.88 99 ASP A O 1
ATOM 777 N N . VAL A 1 100 ? 3.749 -7.114 -9.370 1.00 95.56 100 VAL A N 1
ATOM 778 C CA . VAL A 1 100 ? 2.348 -6.667 -9.516 1.00 95.56 100 VAL A CA 1
ATOM 779 C C . VAL A 1 100 ? 1.434 -7.405 -8.544 1.00 95.56 100 VAL A C 1
ATOM 781 O O . VAL A 1 100 ? 0.539 -6.817 -7.938 1.00 95.56 100 VAL A O 1
ATOM 784 N N . SER A 1 101 ? 1.682 -8.699 -8.366 1.00 95.38 101 SER A N 1
ATOM 785 C CA . SER A 1 101 ? 0.889 -9.542 -7.476 1.00 95.38 101 SER A CA 1
ATOM 786 C C . SER A 1 101 ? 1.104 -9.161 -6.010 1.00 95.38 101 SER A C 1
ATOM 788 O O . SER A 1 101 ? 0.141 -9.040 -5.257 1.00 95.38 101 SER A O 1
ATOM 790 N N . LEU A 1 102 ? 2.349 -8.896 -5.605 1.00 95.25 102 LEU A N 1
ATOM 791 C CA . LEU A 1 102 ? 2.692 -8.412 -4.264 1.00 95.25 102 LEU A CA 1
ATOM 792 C C . LEU A 1 102 ? 2.087 -7.035 -3.972 1.00 95.25 102 LEU A C 1
ATOM 794 O O . LEU A 1 102 ? 1.594 -6.808 -2.866 1.00 95.25 102 LEU A O 1
ATOM 798 N N . LEU A 1 103 ? 2.054 -6.144 -4.965 1.00 96.44 103 LEU A N 1
ATOM 799 C CA . LEU A 1 103 ? 1.450 -4.819 -4.833 1.00 96.44 103 LEU A CA 1
ATOM 800 C C . LEU A 1 103 ? -0.031 -4.884 -4.425 1.00 96.44 103 LEU A C 1
ATOM 802 O O . LEU A 1 103 ? -0.469 -4.102 -3.581 1.00 96.44 103 LEU A O 1
ATOM 806 N N . ILE A 1 104 ? -0.786 -5.859 -4.948 1.00 97.31 104 ILE A N 1
ATOM 807 C CA . ILE A 1 104 ? -2.191 -6.088 -4.567 1.00 97.31 104 ILE A CA 1
ATOM 808 C C . ILE A 1 104 ? -2.307 -6.338 -3.061 1.00 97.31 104 ILE A C 1
ATOM 810 O O . ILE A 1 104 ? -3.185 -5.769 -2.408 1.00 97.31 104 ILE A O 1
ATOM 814 N N . LEU A 1 105 ? -1.423 -7.165 -2.496 1.00 95.56 105 LEU A N 1
ATOM 815 C CA . LEU A 1 105 ? -1.443 -7.471 -1.067 1.00 95.56 105 LEU A CA 1
ATOM 816 C C . LEU A 1 105 ? -1.169 -6.226 -0.224 1.00 95.56 105 LEU A C 1
ATOM 818 O O . LEU A 1 105 ? -1.873 -6.004 0.761 1.00 95.56 105 LEU A O 1
ATOM 822 N N . GLY A 1 106 ? -0.191 -5.411 -0.632 1.00 95.06 106 GLY A N 1
ATOM 823 C CA . GLY A 1 106 ? 0.120 -4.135 0.014 1.00 95.06 106 GLY A CA 1
ATOM 824 C C . GLY A 1 106 ? -1.097 -3.209 0.050 1.00 95.06 106 GLY A C 1
ATOM 825 O O . GLY A 1 106 ? -1.507 -2.754 1.120 1.00 95.06 106 GLY A O 1
ATOM 826 N N . TYR A 1 107 ? -1.760 -3.022 -1.096 1.00 96.12 107 TYR A N 1
ATOM 827 C CA . TYR A 1 107 ? -2.975 -2.208 -1.196 1.00 96.12 107 TYR A CA 1
ATOM 828 C C . TYR A 1 107 ? -4.116 -2.736 -0.325 1.00 96.12 107 TYR A C 1
ATOM 830 O O . TYR A 1 107 ? -4.723 -1.971 0.429 1.00 96.12 107 TYR A O 1
ATOM 838 N N . VAL A 1 108 ? -4.404 -4.039 -0.373 1.00 96.81 108 VAL A N 1
ATOM 839 C CA . VAL A 1 108 ? -5.475 -4.630 0.441 1.00 96.81 108 VAL A CA 1
ATOM 840 C C . VAL A 1 108 ? -5.162 -4.509 1.932 1.00 96.81 108 VAL A C 1
ATOM 842 O O . VAL A 1 108 ? -6.027 -4.090 2.704 1.00 96.81 108 VAL A O 1
ATOM 845 N N . ALA A 1 109 ? -3.937 -4.825 2.355 1.00 94.69 109 ALA A N 1
ATOM 846 C CA . ALA A 1 109 ? -3.530 -4.724 3.753 1.00 94.69 109 ALA A CA 1
ATOM 847 C C . ALA A 1 109 ? -3.668 -3.286 4.275 1.00 94.69 109 ALA A C 1
ATOM 849 O O . ALA A 1 109 ? -4.266 -3.069 5.336 1.00 94.69 109 ALA A O 1
ATOM 850 N N . PHE A 1 110 ? -3.198 -2.302 3.502 1.00 94.69 110 PHE A N 1
ATOM 851 C CA . PHE A 1 110 ? -3.328 -0.889 3.841 1.00 94.69 110 PHE A CA 1
ATOM 852 C C . PHE A 1 110 ? -4.798 -0.452 3.939 1.00 94.69 110 PHE A C 1
ATOM 854 O O . PHE A 1 110 ? -5.194 0.177 4.924 1.00 94.69 110 PHE A O 1
ATOM 861 N N . ASN A 1 111 ? -5.637 -0.839 2.974 1.00 94.81 111 ASN A N 1
ATOM 862 C CA . ASN A 1 111 ? -7.062 -0.497 2.946 1.00 94.81 111 ASN A CA 1
ATOM 863 C C . ASN A 1 111 ? -7.825 -1.080 4.146 1.00 94.81 111 ASN A C 1
ATOM 865 O O . ASN A 1 111 ? -8.611 -0.378 4.795 1.00 94.81 111 ASN A O 1
ATOM 869 N N . LEU A 1 112 ? -7.578 -2.347 4.493 1.00 93.94 112 LEU A N 1
ATOM 870 C CA . LEU A 1 112 ? -8.208 -2.994 5.647 1.00 93.94 112 LEU A CA 1
ATOM 871 C C . LEU A 1 112 ? -7.742 -2.366 6.974 1.00 93.94 112 LEU A C 1
ATOM 873 O O . LEU A 1 112 ? -8.565 -2.113 7.863 1.00 93.94 112 LEU A O 1
ATOM 877 N N . ALA A 1 113 ? -6.443 -2.074 7.111 1.00 92.44 113 ALA A N 1
ATOM 878 C CA . ALA A 1 113 ? -5.883 -1.410 8.289 1.00 92.44 113 ALA A CA 1
ATOM 879 C C . ALA A 1 113 ? -6.456 0.005 8.470 1.00 92.44 113 ALA A C 1
ATOM 881 O O . ALA A 1 113 ? -6.903 0.369 9.564 1.00 92.44 113 ALA A O 1
ATOM 882 N N . SER A 1 114 ? -6.525 0.772 7.383 1.00 92.31 114 SER A N 1
ATOM 883 C CA . SER A 1 114 ? -7.126 2.105 7.336 1.00 92.31 114 SER A CA 1
ATOM 884 C C . SER A 1 114 ? -8.602 2.080 7.723 1.00 92.31 114 SER A C 1
ATOM 886 O O . SER A 1 114 ? -9.029 2.844 8.594 1.00 92.31 114 SER A O 1
ATOM 888 N N . GLY A 1 115 ? -9.378 1.148 7.162 1.00 91.31 115 GLY A N 1
ATOM 889 C CA . GLY A 1 115 ? -10.794 0.983 7.494 1.00 91.31 115 GLY A CA 1
ATOM 890 C C . GLY A 1 115 ? -11.020 0.679 8.975 1.00 91.31 115 GLY A C 1
ATOM 891 O O . GLY A 1 115 ? -11.898 1.261 9.616 1.00 91.31 115 GLY A O 1
ATOM 892 N N . LYS A 1 116 ? -10.173 -0.169 9.569 1.00 91.88 116 LYS A N 1
ATOM 893 C CA . LYS A 1 116 ? -10.234 -0.478 11.003 1.00 91.88 116 LYS A CA 1
ATOM 894 C C . LYS A 1 116 ? -9.985 0.763 11.862 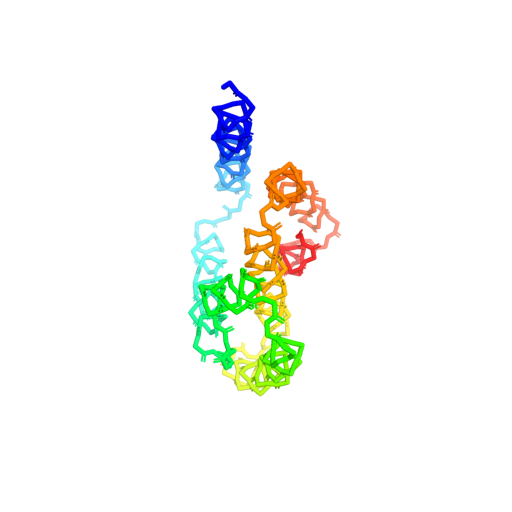1.00 91.88 116 LYS A C 1
ATOM 896 O O . LYS A 1 116 ? -10.759 1.040 12.780 1.00 91.88 116 LYS A O 1
ATOM 901 N N . LEU A 1 117 ? -8.928 1.526 11.570 1.00 91.31 117 LEU A N 1
ATOM 902 C CA . LEU A 1 117 ? -8.572 2.726 12.337 1.00 91.31 117 LEU A CA 1
ATOM 903 C C . LEU A 1 117 ? -9.657 3.807 12.258 1.00 91.31 117 LEU A C 1
ATOM 905 O O . LEU A 1 117 ? -9.969 4.435 13.277 1.00 91.31 117 LEU A O 1
ATOM 909 N N . LEU A 1 118 ? -10.249 3.993 11.076 1.00 89.88 118 LEU A N 1
ATOM 910 C CA . LEU A 1 118 ? -11.367 4.911 10.868 1.00 89.88 118 LEU A CA 1
ATOM 911 C C . LEU A 1 118 ? -12.601 4.478 11.667 1.00 89.88 118 LEU A C 1
ATOM 913 O O . LEU A 1 118 ? -13.168 5.289 12.402 1.00 89.88 118 LEU A O 1
ATOM 917 N N . GLY A 1 119 ? -12.980 3.199 11.595 1.00 88.25 119 GLY A N 1
ATOM 918 C CA . GLY A 1 119 ? -14.151 2.680 12.304 1.00 88.25 119 GLY A CA 1
ATOM 919 C C . GLY A 1 119 ? -14.008 2.722 13.828 1.00 88.25 119 GLY A C 1
ATOM 920 O O . GLY A 1 119 ? -14.955 3.059 14.533 1.00 88.25 119 GLY A O 1
ATOM 921 N N . GLU A 1 120 ? -12.803 2.494 14.355 1.00 89.31 120 GLU A N 1
ATOM 922 C CA . GLU A 1 120 ? -12.493 2.635 15.787 1.00 89.31 120 GLU A CA 1
ATOM 923 C C . GLU A 1 120 ? -12.355 4.104 16.247 1.00 89.31 120 GLU A C 1
ATOM 925 O O . GLU A 1 120 ? -12.026 4.363 17.406 1.00 89.31 120 GLU A O 1
ATOM 930 N N . ARG A 1 121 ? -12.580 5.082 15.355 1.00 85.75 121 ARG A N 1
ATOM 931 C CA . ARG A 1 121 ? -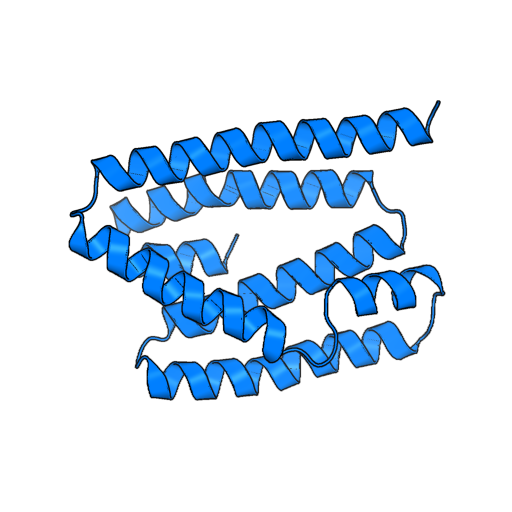12.394 6.527 15.593 1.00 85.75 121 ARG A CA 1
ATOM 932 C C . ARG A 1 121 ? -10.981 6.904 16.052 1.00 85.75 121 ARG A C 1
ATOM 934 O O . ARG A 1 121 ? -10.778 7.947 16.680 1.00 85.75 121 ARG A O 1
ATOM 941 N N . LYS A 1 122 ? -9.970 6.109 15.695 1.00 85.56 122 LYS A N 1
ATOM 942 C CA . LYS A 1 122 ? -8.553 6.373 15.993 1.00 85.56 122 LYS A CA 1
ATOM 943 C C . LYS A 1 122 ? -7.948 7.329 14.959 1.00 85.56 122 LYS A C 1
ATOM 945 O O . LYS A 1 122 ? -6.915 7.044 14.363 1.00 85.56 122 LYS A O 1
ATOM 950 N N . LEU A 1 123 ? -8.574 8.498 14.794 1.00 83.25 123 LEU A N 1
ATOM 951 C CA . LEU A 1 123 ? -8.274 9.487 13.746 1.00 83.25 123 LEU A CA 1
ATOM 952 C C . LEU A 1 123 ? -6.810 9.951 13.736 1.00 83.25 123 LEU A C 1
ATOM 954 O O . LEU A 1 123 ? -6.216 10.083 12.674 1.00 83.25 123 LEU A O 1
ATOM 958 N N . LYS A 1 124 ? -6.198 10.132 14.915 1.00 83.19 124 LYS A N 1
ATOM 959 C CA . LYS A 1 124 ? -4.770 10.479 15.013 1.00 83.19 124 LYS A CA 1
ATOM 960 C C . LYS A 1 124 ? -3.863 9.367 14.480 1.00 83.19 124 LYS A C 1
ATOM 962 O O . LYS A 1 124 ? -2.909 9.655 13.774 1.00 83.19 124 LYS A O 1
ATOM 967 N N . LYS A 1 125 ? -4.157 8.103 14.813 1.00 87.00 125 LYS A N 1
ATOM 968 C CA . LYS A 1 125 ? -3.362 6.961 14.334 1.00 87.00 125 LYS A CA 1
ATOM 969 C C . LYS A 1 125 ? -3.541 6.763 12.834 1.00 87.00 125 LYS A C 1
ATOM 971 O O . LYS A 1 125 ? -2.560 6.528 12.150 1.00 87.00 125 LYS A O 1
ATOM 976 N N . TYR A 1 126 ? -4.769 6.910 12.341 1.00 87.94 126 TYR A N 1
ATOM 977 C CA . TYR A 1 126 ? -5.056 6.902 10.909 1.00 87.94 126 TYR A CA 1
ATOM 978 C C . TYR A 1 126 ? -4.238 7.965 10.162 1.00 87.94 126 TYR A C 1
ATOM 980 O O . TYR A 1 126 ? -3.550 7.627 9.208 1.00 87.94 126 TYR A O 1
ATOM 988 N N . ALA A 1 127 ? -4.246 9.216 10.639 1.00 84.38 127 ALA A N 1
ATOM 989 C CA . ALA A 1 127 ? -3.476 10.298 10.023 1.00 84.38 127 ALA A CA 1
ATOM 990 C C . ALA A 1 127 ? -1.974 9.978 9.972 1.00 84.38 127 ALA A C 1
ATOM 992 O O . ALA A 1 127 ? -1.348 10.135 8.932 1.00 84.38 127 ALA A O 1
ATOM 993 N N . VAL A 1 128 ? -1.409 9.465 11.070 1.00 87.50 128 VAL A N 1
ATOM 994 C CA . VAL A 1 128 ? 0.007 9.071 11.121 1.00 87.50 128 VAL A CA 1
ATOM 995 C C . VAL A 1 128 ? 0.314 7.940 10.138 1.00 87.50 128 VAL A C 1
ATOM 997 O O . VAL A 1 128 ? 1.294 8.039 9.413 1.00 87.50 128 VAL A O 1
ATOM 1000 N N . VAL A 1 129 ? -0.519 6.898 10.069 1.00 90.00 129 VAL A N 1
ATOM 1001 C CA . VAL A 1 129 ? -0.320 5.775 9.133 1.00 90.00 129 VAL A CA 1
ATOM 1002 C C . VAL A 1 129 ? -0.406 6.241 7.678 1.00 90.00 129 VAL A C 1
ATOM 1004 O O . VAL A 1 129 ? 0.474 5.916 6.891 1.00 90.00 129 VAL A O 1
ATOM 1007 N N . ASN A 1 130 ? -1.410 7.051 7.333 1.00 89.31 130 ASN A N 1
ATOM 1008 C CA . ASN A 1 130 ? -1.570 7.605 5.986 1.00 89.31 130 ASN A CA 1
ATOM 1009 C C . ASN A 1 130 ? -0.392 8.512 5.595 1.00 89.31 130 ASN A C 1
ATOM 1011 O O . ASN A 1 130 ? 0.112 8.445 4.479 1.00 89.31 130 ASN A O 1
ATOM 1015 N N . PHE A 1 131 ? 0.080 9.342 6.528 1.00 88.62 131 PHE A N 1
ATOM 1016 C CA . PHE A 1 131 ? 1.252 10.186 6.309 1.00 88.62 131 PHE A CA 1
ATOM 1017 C C . PHE A 1 131 ? 2.524 9.363 6.093 1.00 88.62 131 PHE A C 1
ATOM 1019 O O . PHE A 1 131 ? 3.289 9.645 5.175 1.00 88.62 131 PHE A O 1
ATOM 1026 N N . ILE A 1 132 ? 2.737 8.342 6.930 1.00 90.88 132 ILE A N 1
ATOM 1027 C CA . ILE A 1 132 ? 3.891 7.447 6.844 1.00 90.88 132 ILE A CA 1
ATOM 1028 C C . ILE A 1 132 ? 3.894 6.711 5.507 1.00 90.88 132 ILE A C 1
ATOM 1030 O O . ILE A 1 132 ? 4.926 6.719 4.851 1.00 90.88 132 ILE A O 1
ATOM 1034 N N . GLN A 1 133 ? 2.759 6.159 5.071 1.00 91.75 133 GLN A N 1
ATOM 1035 C CA . GLN A 1 133 ? 2.651 5.486 3.775 1.00 91.75 133 GLN A CA 1
ATOM 1036 C C . GLN A 1 133 ? 3.031 6.434 2.628 1.00 91.75 133 GLN A C 1
ATOM 1038 O O . GLN A 1 133 ? 3.944 6.140 1.862 1.00 91.75 133 GLN A O 1
ATOM 1043 N N . LYS A 1 134 ? 2.413 7.623 2.564 1.00 90.94 134 LYS A N 1
ATOM 1044 C CA . LYS A 1 134 ? 2.696 8.625 1.521 1.00 90.94 134 LYS A CA 1
ATOM 1045 C C . LYS A 1 134 ? 4.143 9.125 1.530 1.00 90.94 134 LYS A C 1
ATOM 1047 O O . LYS A 1 134 ? 4.657 9.481 0.473 1.00 90.94 134 LYS A O 1
ATOM 1052 N N . GLY A 1 135 ? 4.788 9.171 2.698 1.00 89.69 135 GLY A N 1
ATOM 1053 C CA . GLY A 1 135 ? 6.208 9.508 2.843 1.00 89.69 135 GLY A CA 1
ATOM 1054 C C . GLY A 1 135 ? 7.151 8.348 2.503 1.00 89.69 135 GLY A C 1
ATOM 1055 O O . GLY A 1 135 ? 8.203 8.568 1.908 1.00 89.69 135 GLY A O 1
ATOM 1056 N N . LEU A 1 136 ? 6.766 7.111 2.823 1.00 91.75 136 LEU A N 1
ATOM 1057 C CA . LEU A 1 136 ? 7.491 5.893 2.453 1.00 91.75 136 LEU A CA 1
ATOM 1058 C C . LEU A 1 136 ? 7.480 5.671 0.943 1.00 91.75 136 LEU A C 1
ATOM 1060 O O . LEU A 1 136 ? 8.476 5.188 0.417 1.00 91.75 136 LEU A O 1
ATOM 1064 N N . THR A 1 137 ? 6.407 6.056 0.246 1.00 91.94 137 THR A N 1
ATOM 1065 C CA . THR A 1 137 ? 6.284 5.931 -1.214 1.00 91.94 137 THR A CA 1
ATOM 1066 C C . THR A 1 137 ? 7.496 6.501 -1.971 1.00 91.94 137 THR A C 1
ATOM 1068 O O . THR A 1 137 ? 8.163 5.722 -2.652 1.00 91.94 137 THR A O 1
ATOM 1071 N N . PRO A 1 138 ? 7.866 7.794 -1.840 1.00 92.31 138 PRO A N 1
ATOM 1072 C CA . PRO A 1 138 ? 9.088 8.311 -2.449 1.00 92.31 138 PRO A CA 1
ATOM 1073 C C . PRO A 1 138 ? 10.350 7.658 -1.913 1.00 92.31 138 PRO A C 1
ATOM 1075 O O . PRO A 1 138 ? 11.246 7.353 -2.692 1.00 92.31 138 PRO A O 1
ATOM 1078 N N . LEU A 1 139 ? 10.442 7.475 -0.592 1.00 92.12 139 LEU A N 1
ATOM 1079 C CA . LEU A 1 139 ? 11.665 6.982 0.039 1.00 92.12 139 LEU A CA 1
ATOM 1080 C C . LEU A 1 139 ? 12.034 5.594 -0.492 1.00 92.12 139 LEU A C 1
ATOM 1082 O O . LEU A 1 139 ? 13.155 5.394 -0.954 1.00 92.12 139 LEU A O 1
ATOM 1086 N N . LEU A 1 140 ? 11.090 4.653 -0.478 1.00 92.25 140 LEU A N 1
ATOM 1087 C CA . LEU A 1 140 ? 11.300 3.301 -0.983 1.00 92.25 140 LEU A CA 1
ATOM 1088 C C . LEU A 1 140 ? 11.332 3.271 -2.511 1.00 92.25 140 LEU A C 1
ATOM 1090 O O . LEU A 1 140 ? 12.214 2.623 -3.065 1.00 92.25 140 LEU A O 1
ATOM 1094 N N . GLY A 1 141 ? 10.434 3.992 -3.191 1.00 91.56 141 GLY A N 1
ATOM 1095 C CA . GLY A 1 141 ? 10.362 4.002 -4.653 1.00 91.56 141 GLY A CA 1
ATOM 1096 C C . GLY A 1 141 ? 11.654 4.499 -5.302 1.00 91.56 141 GLY A C 1
ATOM 1097 O O . GLY A 1 141 ? 12.195 3.836 -6.184 1.00 91.56 141 GLY A O 1
ATOM 1098 N N . ILE A 1 142 ? 12.199 5.620 -4.820 1.00 91.31 142 ILE A N 1
ATOM 1099 C CA . ILE A 1 142 ? 13.468 6.173 -5.316 1.00 91.31 142 ILE A CA 1
ATOM 1100 C C . ILE A 1 142 ? 14.647 5.275 -4.921 1.00 91.31 142 ILE A C 1
ATOM 1102 O O . ILE A 1 142 ? 15.509 5.002 -5.754 1.00 91.31 142 ILE A O 1
ATOM 1106 N N . SER A 1 143 ? 14.690 4.779 -3.678 1.00 90.81 143 SER A N 1
ATOM 1107 C CA . SER A 1 143 ? 15.795 3.914 -3.232 1.00 90.81 143 SER A CA 1
ATOM 1108 C C . SER A 1 143 ? 15.864 2.622 -4.046 1.00 90.81 143 SER A C 1
ATOM 1110 O O . SER A 1 143 ? 16.936 2.244 -4.510 1.00 90.81 143 SER A O 1
ATOM 1112 N N . PHE A 1 144 ? 14.728 1.955 -4.264 1.00 91.81 144 PHE A N 1
ATOM 1113 C CA . PHE A 1 144 ? 14.688 0.716 -5.039 1.00 91.81 144 PHE A CA 1
ATOM 1114 C C . PHE A 1 144 ? 15.008 0.966 -6.509 1.00 91.81 144 PHE A C 1
ATOM 1116 O O . PHE A 1 144 ? 15.727 0.163 -7.097 1.00 91.81 144 PHE A O 1
ATOM 1123 N N . TYR A 1 145 ? 14.560 2.092 -7.073 1.00 91.12 145 TYR A N 1
ATOM 1124 C CA . TYR A 1 145 ? 14.928 2.483 -8.431 1.00 91.12 145 TYR A CA 1
ATOM 1125 C C . TYR A 1 145 ? 16.449 2.575 -8.616 1.00 91.12 145 TYR A C 1
ATOM 1127 O O . TYR A 1 145 ? 16.986 1.987 -9.550 1.00 91.12 145 TYR A O 1
ATOM 1135 N N . PHE A 1 146 ? 17.165 3.252 -7.712 1.00 88.75 146 PHE A N 1
ATOM 1136 C CA . PHE A 1 146 ? 18.620 3.402 -7.837 1.00 88.75 146 PHE A CA 1
ATOM 1137 C C . PHE A 1 146 ? 19.412 2.122 -7.536 1.00 88.75 146 PHE A C 1
ATOM 1139 O O . PHE A 1 146 ? 20.501 1.954 -8.079 1.00 88.75 146 PHE A O 1
ATOM 1146 N N . ILE A 1 147 ? 18.902 1.234 -6.676 1.00 90.94 147 ILE A N 1
ATOM 1147 C CA . ILE A 1 147 ? 19.620 0.012 -6.274 1.00 90.94 147 ILE A CA 1
ATOM 1148 C C . ILE A 1 147 ? 19.350 -1.151 -7.241 1.00 90.94 147 ILE A C 1
ATOM 1150 O O . ILE A 1 147 ? 20.266 -1.899 -7.575 1.00 90.94 147 ILE A O 1
ATOM 1154 N N . PHE A 1 148 ? 18.100 -1.318 -7.673 1.00 88.38 148 PHE A N 1
ATOM 1155 C CA . PHE A 1 148 ? 17.626 -2.504 -8.395 1.00 88.38 148 PHE A CA 1
ATOM 1156 C C . PHE A 1 148 ? 17.016 -2.185 -9.769 1.00 88.38 148 PHE A C 1
ATOM 1158 O O . PHE A 1 148 ? 16.698 -3.104 -10.521 1.00 88.38 148 PHE A O 1
ATOM 1165 N N . GLY A 1 149 ? 16.852 -0.905 -10.111 1.00 87.00 149 GLY A N 1
ATOM 1166 C CA . GLY A 1 149 ? 16.264 -0.467 -11.373 1.00 87.00 149 GLY A CA 1
ATOM 1167 C C . GLY A 1 149 ? 14.739 -0.346 -11.342 1.00 87.00 149 GLY A C 1
ATOM 1168 O O . GLY A 1 149 ? 14.084 -0.375 -10.299 1.00 87.00 149 GLY A O 1
ATOM 1169 N N . MET A 1 150 ? 14.161 -0.179 -12.529 1.00 83.12 150 MET A N 1
ATOM 1170 C CA . MET A 1 150 ? 12.753 0.178 -12.725 1.00 83.12 150 MET A CA 1
ATOM 1171 C C . MET A 1 150 ? 11.761 -0.886 -12.242 1.00 83.12 150 MET A C 1
ATOM 1173 O O . MET A 1 150 ? 10.751 -0.544 -11.627 1.00 83.12 150 MET A O 1
ATOM 1177 N N . ASP A 1 151 ? 12.058 -2.167 -12.459 1.00 81.38 151 ASP A N 1
ATOM 1178 C CA . ASP A 1 151 ? 11.166 -3.267 -12.069 1.00 81.38 151 ASP A CA 1
ATOM 1179 C C . ASP A 1 151 ? 10.965 -3.365 -10.552 1.00 81.38 151 ASP A C 1
ATOM 1181 O O . ASP A 1 151 ? 9.945 -3.854 -10.069 1.00 81.38 151 ASP A O 1
ATOM 1185 N N . ALA A 1 152 ? 11.904 -2.830 -9.774 1.00 89.50 152 ALA A N 1
ATOM 1186 C CA . ALA A 1 152 ? 11.844 -2.859 -8.324 1.00 89.50 152 ALA A CA 1
ATOM 1187 C C . ALA A 1 152 ? 10.916 -1.789 -7.725 1.00 89.50 152 ALA A C 1
ATOM 1189 O O . ALA A 1 152 ? 10.589 -1.865 -6.539 1.00 89.50 152 ALA A O 1
ATOM 1190 N N . ILE A 1 153 ? 10.450 -0.818 -8.520 1.00 92.44 153 ILE A N 1
ATOM 1191 C CA . ILE A 1 153 ? 9.544 0.237 -8.045 1.00 92.44 153 ILE A CA 1
ATOM 1192 C C . ILE A 1 153 ? 8.227 -0.374 -7.557 1.00 92.44 153 ILE A C 1
ATOM 1194 O O . ILE A 1 153 ? 7.754 -0.027 -6.480 1.00 92.44 153 ILE A O 1
ATOM 1198 N N . LEU A 1 154 ? 7.651 -1.330 -8.290 1.00 93.31 154 LEU A N 1
ATOM 1199 C CA . LEU A 1 154 ? 6.397 -1.978 -7.884 1.00 93.31 154 LEU A CA 1
ATOM 1200 C C . LEU A 1 154 ? 6.557 -2.776 -6.584 1.00 93.31 154 LEU A C 1
ATOM 1202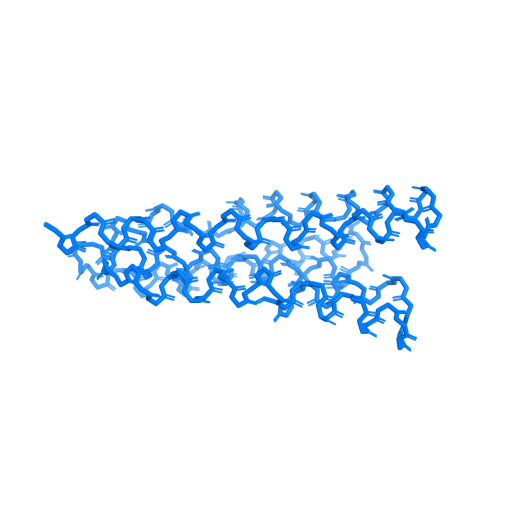 O O . LEU A 1 154 ? 5.673 -2.751 -5.727 1.00 93.31 154 LEU A O 1
ATOM 1206 N N . ILE A 1 155 ? 7.715 -3.416 -6.396 1.00 92.75 155 ILE A N 1
ATOM 1207 C CA . ILE A 1 155 ? 8.054 -4.109 -5.148 1.00 92.75 155 ILE A CA 1
ATOM 1208 C C . ILE A 1 155 ? 8.163 -3.103 -3.999 1.00 92.75 155 ILE A C 1
ATOM 1210 O O . ILE A 1 155 ? 7.583 -3.333 -2.940 1.00 92.75 155 ILE A O 1
ATOM 1214 N N . ALA A 1 156 ? 8.840 -1.971 -4.203 1.00 93.31 156 ALA A N 1
ATOM 1215 C CA . ALA A 1 156 ? 8.932 -0.916 -3.198 1.00 93.31 156 ALA A CA 1
ATOM 1216 C C . ALA A 1 156 ? 7.551 -0.420 -2.765 1.00 93.31 156 ALA A C 1
ATOM 1218 O O . ALA A 1 156 ? 7.278 -0.337 -1.572 1.00 93.31 156 ALA A O 1
ATOM 1219 N N . LEU A 1 157 ? 6.664 -0.156 -3.725 1.00 93.25 157 LEU A N 1
ATOM 1220 C CA . LEU A 1 157 ? 5.297 0.299 -3.464 1.00 93.25 157 LEU A CA 1
ATOM 1221 C C . LEU A 1 157 ? 4.444 -0.747 -2.735 1.00 93.25 157 LEU A C 1
ATOM 1223 O O . LEU A 1 157 ? 3.524 -0.385 -2.011 1.00 93.25 157 LEU A O 1
ATOM 1227 N N . SER A 1 158 ? 4.745 -2.038 -2.881 1.00 92.75 158 SER A N 1
ATOM 1228 C CA . SER A 1 158 ? 4.049 -3.088 -2.126 1.00 92.75 158 SER A CA 1
ATOM 1229 C C . SER A 1 158 ? 4.363 -3.070 -0.622 1.00 92.75 158 SER A C 1
ATOM 1231 O O . SER A 1 158 ? 3.600 -3.623 0.168 1.00 92.75 158 SER A O 1
ATOM 1233 N N . LEU A 1 159 ? 5.471 -2.429 -0.228 1.00 91.25 159 LEU A N 1
ATOM 1234 C CA . LEU A 1 159 ? 5.976 -2.369 1.147 1.00 91.25 159 LEU A CA 1
ATOM 1235 C C . LEU A 1 159 ? 5.611 -1.070 1.888 1.00 91.25 159 LEU A C 1
ATOM 1237 O O . LEU A 1 159 ? 5.891 -0.968 3.084 1.00 91.25 159 LEU A O 1
ATOM 1241 N N . THR A 1 160 ? 5.044 -0.077 1.195 1.00 88.00 160 THR A N 1
ATOM 1242 C CA . THR A 1 160 ? 4.700 1.247 1.753 1.00 88.00 160 THR A CA 1
ATOM 1243 C C . THR A 1 160 ? 3.387 1.224 2.519 1.00 88.00 160 THR A C 1
ATOM 1245 O O . THR A 1 160 ? 3.340 1.806 3.625 1.00 88.00 160 THR A O 1
#

pLDDT: mean 90.02, std 6.96, range [55.72, 97.31]

Radius of gyration: 16.81 Å; Cα contacts (8 Å, |Δi|>4): 190; chains: 1; bounding box: 40×38×42 Å

Mean predicted aligned error: 4.69 Å

Organism: NCBI:txid408172

Nearest PDB structures (foldseek):
  3vvr-assembly1_A  TM=6.166E-01  e=4.855E-01  Pyrococcus furiosus
  7wag-assembly1_A  TM=6.742E-01  e=1.104E+00  Escherichia coli K-12

Secondary structure (DSSP, 8-state):
-HHHHHHHHHHHHHHHHHHHHHHHHHHHHHHS-HHHHHHHHHHHHHHHHHHHHSSSS-HHHHHHHHHTT-THHHHHHHHHHHHHHHHHHHHHHHH--HHHHHHHHHHHHHHHHHHHHHHTT-HHHHHHHHHHHHHHHHHHHHHHHHHH-TTHHHHHHHT-

Sequence (160 aa):
MKRLHGLLSIGSSDIIGTGISATFWLFLATLIEPDAYGNLFYFMSIAGLTSIVSPIATQFVITVYSARQYTVRTTLYTLSIISTFIGMTVIYFVTHRIDVSLLILGYVAFNLASGKLLGERKLKKYAVVNFIQKGLTPLLGISFYFIFGMDAILIALSLT

Solvent-accessible surface area (backbone atoms only — not comparable to full-atom values): 7818 Å² total; per-residue (Å²): 108,75,67,58,56,44,51,51,50,34,53,51,36,49,54,54,24,48,53,50,40,48,51,39,54,56,51,48,60,76,74,46,56,70,68,59,52,50,51,52,54,53,47,51,49,55,23,52,54,43,37,62,68,29,26,80,46,47,34,65,53,37,18,57,34,36,55,69,66,46,75,62,42,62,56,42,52,52,48,13,53,57,38,30,52,55,45,27,53,54,45,25,73,74,66,76,33,65,38,47,23,46,26,22,51,30,52,36,53,50,38,47,53,47,14,36,30,55,21,63,66,36,48,69,58,39,28,52,51,55,30,49,27,31,54,35,39,44,56,36,27,54,52,28,31,76,75,68,31,73,78,32,28,46,45,29,56,25,74,70

Foldseek 3Di:
DVVVVLVVLLVVLLVVLVVLLVVLLVVVPVVDDPVLNVVVVVLLVLLVVLLQVQQPDFLQNLLQCLLVVDPCSVVSLVRRLVSLLVSLVVVCVVVVANLSSLLSNLSNVLSNVLSNCNSPVVSVVSSVSSSVLSNQLNVQQVVCCVPPNSSCNSVSNSVD